Protein AF-A0A4Q1BEA3-F1 (afdb_monomer_lite)

Secondary structure (DSSP, 8-state):
--------HHHHHHHHTT--HHHHHHHHHSTTHHHHHHHHHHHHHHTTTT--HHHHHHHHHHHHHTSPTTSHHHHHHHHHHHHHHHHHHHHHHHHHHHHHHHHTT--TTT--HHHHHHH-HHHHHHHT-----

Organism: Tremella mesenterica (NCBI:txid5217)

Radius of gyration: 16.84 Å; chains: 1; bounding box: 38×40×50 Å

Foldseek 3Di:
DPDPPVPVVVVLVCLLLVVFVLLVQLLVLFPNSVVLSVVLQVVLVVPPVVPRLSVVLSVLVVQLVVDDPPDPSNVVSLQVSLVSNLVSLVSSLVSSQVVVCVVVVHDPVRDDSVVVVVVSVSNVVSSVDRDRD

Structure (mmCIF, N/CA/C/O backbone):
data_AF-A0A4Q1BEA3-F1
#
_entry.id   AF-A0A4Q1BEA3-F1
#
loop_
_atom_site.group_PDB
_atom_site.id
_atom_site.type_symbol
_atom_site.label_atom_id
_atom_site.label_alt_id
_atom_site.label_comp_id
_atom_site.label_asym_id
_atom_site.label_entity_id
_atom_site.label_seq_id
_atom_site.pdbx_PDB_ins_code
_atom_site.Cartn_x
_atom_site.Cartn_y
_atom_site.Cartn_z
_atom_site.occupancy
_atom_site.B_iso_or_equiv
_atom_site.auth_seq_id
_atom_site.auth_comp_id
_atom_site.auth_asym_id
_atom_site.auth_atom_id
_atom_site.pdbx_PDB_model_num
ATOM 1 N N . MET A 1 1 ? 8.471 -26.227 -31.928 1.00 38.06 1 MET A N 1
ATOM 2 C CA . MET A 1 1 ? 8.877 -26.237 -30.512 1.00 38.06 1 MET A CA 1
ATOM 3 C C . MET A 1 1 ? 9.434 -24.852 -30.229 1.00 38.06 1 MET A C 1
ATOM 5 O O . MET A 1 1 ? 10.598 -24.603 -30.484 1.00 38.06 1 MET A O 1
ATOM 9 N N . LEU A 1 2 ? 8.542 -23.912 -29.916 1.00 41.28 2 LEU A N 1
ATOM 10 C CA . LEU A 1 2 ? 8.912 -22.598 -29.400 1.00 41.28 2 LEU A CA 1
ATOM 11 C C . LEU A 1 2 ? 8.631 -22.699 -27.912 1.00 41.28 2 LEU A C 1
ATOM 13 O O . LEU A 1 2 ? 7.486 -22.973 -27.543 1.00 41.28 2 LEU A O 1
ATOM 17 N N . ASP A 1 3 ? 9.684 -22.587 -27.111 1.00 40.84 3 ASP A N 1
ATOM 18 C CA . ASP A 1 3 ? 9.596 -22.578 -25.662 1.00 40.84 3 ASP A CA 1
ATOM 19 C C . ASP A 1 3 ? 8.564 -21.531 -25.257 1.00 40.84 3 ASP A C 1
ATOM 21 O O . ASP A 1 3 ? 8.742 -20.324 -25.439 1.00 40.84 3 ASP A O 1
ATOM 25 N N . LYS A 1 4 ? 7.431 -22.023 -24.750 1.00 45.25 4 LYS A N 1
ATOM 26 C CA . LYS A 1 4 ? 6.579 -21.223 -23.893 1.00 45.25 4 LYS A CA 1
ATOM 27 C C . LYS A 1 4 ? 7.496 -20.805 -22.760 1.00 45.25 4 LYS A C 1
ATOM 29 O O . LYS A 1 4 ? 7.937 -21.648 -21.990 1.00 45.25 4 LYS A O 1
ATOM 34 N N . ILE A 1 5 ? 7.824 -19.521 -22.718 1.00 49.59 5 ILE A N 1
ATOM 35 C CA . ILE A 1 5 ? 8.304 -18.886 -21.505 1.00 49.59 5 ILE A CA 1
ATOM 36 C C . ILE A 1 5 ? 7.218 -19.206 -20.478 1.00 49.59 5 ILE A C 1
ATOM 38 O O . ILE A 1 5 ? 6.138 -18.611 -20.523 1.00 49.59 5 ILE A O 1
ATOM 42 N N . ASP A 1 6 ? 7.458 -20.220 -19.645 1.00 46.66 6 ASP A N 1
ATOM 43 C CA . ASP A 1 6 ? 6.735 -20.434 -18.400 1.00 46.66 6 ASP A CA 1
ATOM 44 C C . ASP A 1 6 ? 7.076 -19.206 -17.566 1.00 46.66 6 ASP A C 1
ATOM 46 O O . ASP A 1 6 ? 8.035 -19.172 -16.800 1.00 46.66 6 ASP A O 1
ATOM 50 N N . PHE A 1 7 ? 6.344 -18.121 -17.818 1.00 51.56 7 PHE A N 1
ATOM 51 C CA . PHE A 1 7 ? 6.245 -17.049 -16.857 1.00 51.56 7 PHE A CA 1
ATOM 52 C C . PHE A 1 7 ? 5.816 -17.751 -15.582 1.00 51.56 7 PHE A C 1
ATOM 54 O O . PHE A 1 7 ? 4.798 -18.440 -15.626 1.00 51.56 7 PHE A O 1
ATOM 61 N N . ASP A 1 8 ? 6.614 -17.663 -14.521 1.00 60.47 8 ASP A N 1
ATOM 62 C CA . ASP A 1 8 ? 6.383 -18.389 -13.279 1.00 60.47 8 ASP A CA 1
ATOM 63 C C . ASP A 1 8 ? 5.007 -17.947 -12.745 1.00 60.47 8 ASP A C 1
ATOM 65 O O . ASP A 1 8 ? 4.849 -16.911 -12.097 1.00 60.47 8 ASP A O 1
ATOM 69 N N . VAL A 1 9 ? 3.954 -18.665 -13.155 1.00 63.19 9 VAL A N 1
ATOM 70 C CA . VAL A 1 9 ? 2.544 -18.302 -12.957 1.00 63.19 9 VAL A CA 1
ATOM 71 C C . VAL A 1 9 ? 2.255 -18.017 -11.475 1.00 63.19 9 VAL A C 1
ATOM 73 O O . VAL A 1 9 ? 1.486 -17.086 -11.197 1.00 63.19 9 VAL A O 1
ATOM 76 N N . PRO A 1 10 ? 2.887 -18.724 -10.509 1.00 75.12 10 PRO A N 1
ATOM 77 C CA . PRO A 1 10 ? 2.784 -18.388 -9.093 1.00 75.12 10 PRO A CA 1
ATOM 78 C C . PRO A 1 10 ? 3.300 -16.983 -8.748 1.00 75.12 10 PRO A C 1
ATOM 80 O O . PRO A 1 10 ? 2.634 -16.260 -8.006 1.00 75.12 10 PRO A O 1
ATOM 83 N N . GLU A 1 11 ? 4.433 -16.563 -9.311 1.00 80.19 11 GLU A N 1
ATOM 84 C CA . GLU A 1 11 ? 5.057 -15.268 -9.024 1.00 80.19 11 GLU A CA 1
ATOM 85 C C . GLU A 1 11 ? 4.224 -14.109 -9.591 1.00 80.19 11 GLU A C 1
ATOM 87 O O . GLU A 1 11 ? 3.901 -13.154 -8.880 1.00 80.19 11 GLU A O 1
ATOM 92 N N . ALA A 1 12 ? 3.778 -14.215 -10.848 1.00 87.19 12 ALA A N 1
ATOM 93 C CA . ALA A 1 12 ? 2.867 -13.229 -11.440 1.00 87.19 12 ALA A CA 1
ATOM 94 C C . ALA A 1 12 ? 1.595 -13.058 -10.597 1.00 87.19 12 ALA A C 1
ATOM 96 O O . ALA A 1 12 ? 1.143 -11.939 -10.337 1.00 87.19 12 ALA A O 1
ATOM 97 N N . THR A 1 13 ? 1.034 -14.179 -10.137 1.00 90.88 13 THR A N 1
ATOM 98 C CA . THR A 1 13 ? -0.176 -14.200 -9.310 1.00 90.88 13 THR A CA 1
ATOM 99 C C . THR A 1 13 ? 0.051 -13.495 -7.972 1.00 90.88 13 THR A C 1
ATOM 101 O O . THR A 1 13 ? -0.785 -12.682 -7.570 1.00 90.88 13 THR A O 1
ATOM 104 N N . GLN A 1 14 ? 1.190 -13.731 -7.314 1.00 93.38 14 GLN A N 1
ATOM 105 C CA . GLN A 1 14 ? 1.574 -13.046 -6.076 1.00 93.38 14 GLN A CA 1
ATOM 106 C C . GLN A 1 14 ? 1.575 -11.516 -6.265 1.00 93.38 14 GLN A C 1
ATOM 108 O O . GLN A 1 14 ? 0.933 -10.772 -5.511 1.00 93.38 14 GLN A O 1
ATOM 113 N N . TYR A 1 15 ? 2.226 -11.018 -7.317 1.00 94.50 15 TYR A N 1
ATOM 114 C CA . TYR A 1 15 ? 2.312 -9.575 -7.561 1.00 94.50 15 TYR A CA 1
ATOM 115 C C . TYR A 1 15 ? 0.980 -8.945 -7.989 1.00 94.50 15 TYR A C 1
ATOM 117 O O . TYR A 1 15 ? 0.655 -7.838 -7.546 1.00 94.50 15 TYR A O 1
ATOM 125 N N . LEU A 1 16 ? 0.159 -9.658 -8.763 1.00 94.56 16 LEU A N 1
ATOM 126 C CA . LEU A 1 16 ? -1.210 -9.240 -9.098 1.00 94.56 16 LEU A CA 1
ATOM 127 C C . LEU A 1 16 ? -2.135 -9.210 -7.864 1.00 94.56 16 LEU A C 1
ATOM 129 O O . LEU A 1 16 ? -3.047 -8.377 -7.769 1.00 94.56 16 LEU A O 1
ATOM 133 N N . ASN A 1 17 ? -1.861 -10.045 -6.860 1.00 95.50 17 ASN A N 1
ATOM 134 C CA . ASN A 1 17 ? -2.507 -9.995 -5.544 1.00 95.50 17 ASN A CA 1
ATOM 135 C C . ASN A 1 17 ? -1.972 -8.869 -4.641 1.00 95.50 17 ASN A C 1
ATOM 137 O O . ASN A 1 17 ? -2.477 -8.659 -3.532 1.00 95.50 17 ASN A O 1
ATOM 141 N N . GLY A 1 18 ? -0.994 -8.095 -5.117 1.00 96.19 18 GLY A N 1
ATOM 142 C CA . GLY A 1 18 ? -0.393 -6.998 -4.369 1.00 96.19 18 GLY A CA 1
ATOM 143 C C . GLY A 1 18 ? 0.498 -7.469 -3.221 1.00 96.19 18 GLY A C 1
ATOM 144 O O . GLY A 1 18 ? 0.674 -6.727 -2.255 1.00 96.19 18 GLY A O 1
ATOM 145 N N . GLU A 1 19 ? 1.032 -8.688 -3.289 1.00 96.19 19 GLU A N 1
ATOM 146 C CA . GLU A 1 19 ? 1.839 -9.320 -2.236 1.00 96.19 19 GLU A CA 1
ATOM 147 C C . GLU A 1 19 ? 3.329 -8.963 -2.372 1.00 96.19 19 GLU A C 1
ATOM 149 O O . GLU A 1 19 ? 4.218 -9.813 -2.386 1.00 96.19 19 GLU A O 1
ATOM 154 N N . TYR A 1 20 ? 3.592 -7.659 -2.456 1.00 97.00 20 TYR A N 1
ATOM 155 C CA . TYR A 1 20 ? 4.933 -7.082 -2.377 1.00 97.00 20 TYR A CA 1
ATOM 156 C C . TYR A 1 20 ? 5.442 -7.157 -0.938 1.00 97.00 20 TYR A C 1
ATOM 158 O O . TYR A 1 20 ? 4.662 -6.943 -0.005 1.00 97.00 20 TYR A O 1
ATOM 166 N N . LYS A 1 21 ? 6.746 -7.363 -0.725 1.00 96.56 21 LYS A N 1
ATOM 167 C CA . LYS A 1 21 ? 7.330 -7.488 0.624 1.00 96.56 21 LYS A CA 1
ATOM 168 C C . LYS A 1 21 ? 6.964 -6.320 1.540 1.00 96.56 21 LYS A C 1
ATOM 170 O O . LYS A 1 21 ? 6.556 -6.534 2.680 1.00 96.56 21 LYS A O 1
ATOM 175 N N . THR A 1 22 ? 7.033 -5.093 1.018 1.00 97.06 22 THR A N 1
ATOM 176 C CA . THR A 1 22 ? 6.615 -3.877 1.735 1.00 97.06 22 THR A CA 1
ATOM 177 C C . THR A 1 22 ? 5.150 -3.944 2.173 1.00 97.06 22 THR A C 1
ATOM 179 O O . THR A 1 22 ? 4.842 -3.587 3.305 1.00 97.06 22 THR A O 1
ATOM 182 N N . ILE A 1 23 ? 4.246 -4.445 1.325 1.00 98.38 23 ILE A N 1
ATOM 183 C CA . ILE A 1 23 ? 2.816 -4.572 1.648 1.00 98.38 23 ILE A CA 1
ATOM 184 C C . ILE A 1 23 ? 2.574 -5.695 2.650 1.00 98.38 23 ILE A C 1
ATOM 186 O O . ILE A 1 23 ? 1.801 -5.517 3.586 1.00 98.38 23 ILE A O 1
ATOM 190 N N . LEU A 1 24 ? 3.247 -6.835 2.496 1.00 98.00 24 LEU A N 1
ATOM 191 C CA . LEU A 1 24 ? 3.154 -7.936 3.452 1.00 98.00 24 LEU A CA 1
ATOM 192 C C . LEU A 1 24 ? 3.610 -7.483 4.842 1.00 98.00 24 LEU A C 1
ATOM 194 O O . LEU A 1 24 ? 2.915 -7.718 5.824 1.00 98.00 24 LEU A O 1
ATOM 198 N N . GLN A 1 25 ? 4.722 -6.753 4.925 1.00 98.06 25 GLN A N 1
ATOM 199 C CA . GLN A 1 25 ? 5.204 -6.197 6.189 1.00 98.06 25 GLN A CA 1
ATOM 200 C C . GLN A 1 25 ? 4.274 -5.115 6.740 1.00 98.06 25 GLN A C 1
ATOM 202 O O . GLN A 1 25 ? 4.028 -5.079 7.943 1.00 98.06 25 GLN A O 1
ATOM 207 N N . LEU A 1 26 ? 3.688 -4.285 5.878 1.00 98.19 26 LEU A N 1
ATOM 208 C CA . LEU A 1 26 ? 2.678 -3.311 6.283 1.00 98.19 26 LEU A CA 1
ATOM 209 C C . LEU A 1 26 ? 1.472 -4.014 6.923 1.00 98.19 26 LEU A C 1
ATOM 211 O O . LEU A 1 26 ? 1.051 -3.658 8.014 1.00 98.19 26 LEU A O 1
ATOM 215 N N . VAL A 1 27 ? 0.978 -5.087 6.305 1.00 98.44 27 VAL A N 1
ATOM 216 C CA . VAL A 1 27 ? -0.102 -5.918 6.855 1.00 98.44 27 VAL A CA 1
ATOM 217 C C . VAL A 1 27 ? 0.264 -6.536 8.207 1.00 98.44 27 VAL A C 1
ATOM 219 O O . VAL A 1 27 ? -0.627 -6.716 9.030 1.00 98.44 27 VAL A O 1
ATOM 222 N N . THR A 1 28 ? 1.537 -6.862 8.454 1.00 98.31 28 THR A N 1
ATOM 223 C CA . THR A 1 28 ? 1.957 -7.435 9.747 1.00 98.31 28 THR A CA 1
ATOM 224 C C . THR A 1 28 ? 2.005 -6.426 10.889 1.00 98.31 28 THR A C 1
ATOM 226 O O . THR A 1 28 ? 1.799 -6.828 12.028 1.00 98.31 28 THR A O 1
ATOM 229 N N . VAL A 1 29 ? 2.277 -5.147 10.609 1.00 97.94 29 VAL A N 1
ATOM 230 C CA . VAL A 1 29 ? 2.372 -4.109 11.655 1.00 97.94 29 VAL A CA 1
ATOM 231 C C . VAL A 1 29 ? 1.027 -3.447 11.963 1.00 97.94 29 VAL A C 1
ATOM 233 O O . VAL A 1 29 ? 0.873 -2.829 13.007 1.00 97.94 29 VAL A O 1
ATOM 236 N N . LEU A 1 30 ? 0.047 -3.578 11.067 1.00 98.56 30 LEU A N 1
ATOM 237 C CA . LEU A 1 30 ? -1.296 -3.025 11.234 1.00 98.56 30 LEU A CA 1
ATOM 238 C C . LEU A 1 30 ? -2.166 -3.922 12.128 1.00 98.56 30 LEU A C 1
ATOM 240 O O . LEU A 1 30 ? -2.281 -5.122 11.868 1.00 98.56 30 LEU A O 1
ATOM 244 N N . SER A 1 31 ? -2.860 -3.326 13.102 1.00 98.00 31 SER A N 1
ATOM 245 C CA . SER A 1 31 ? -3.763 -4.030 14.034 1.00 98.00 31 SER A CA 1
ATOM 246 C C . SER A 1 31 ? -4.832 -4.868 13.312 1.00 98.00 31 SER A C 1
ATOM 248 O O . SER A 1 31 ? -5.105 -6.006 13.692 1.00 98.00 31 SER A O 1
ATOM 250 N N . HIS A 1 32 ? -5.361 -4.351 12.201 1.00 98.56 32 HIS A N 1
ATOM 251 C CA . HIS A 1 32 ? -6.361 -4.986 11.343 1.00 98.56 32 HIS A CA 1
ATOM 252 C C . HIS A 1 32 ? -5.820 -5.319 9.947 1.00 98.56 32 HIS A C 1
ATOM 254 O O . HIS A 1 32 ? -6.593 -5.450 8.992 1.00 98.56 32 HIS A O 1
ATOM 260 N N . GLY A 1 33 ? -4.503 -5.480 9.783 1.00 98.44 33 GLY A N 1
ATOM 261 C CA . GLY A 1 33 ? -3.850 -5.479 8.469 1.00 98.44 33 GLY A CA 1
ATOM 262 C C . GLY A 1 33 ? -4.455 -6.427 7.428 1.00 98.44 33 GLY A C 1
ATOM 263 O O . GLY A 1 33 ? -4.680 -6.033 6.282 1.00 98.44 33 GLY A O 1
ATOM 264 N N . LYS A 1 34 ? -4.787 -7.670 7.807 1.00 98.50 34 LYS A N 1
ATOM 265 C CA . LYS A 1 34 ? -5.397 -8.646 6.880 1.00 98.50 34 LYS A CA 1
ATOM 266 C C . LYS A 1 34 ? -6.790 -8.211 6.417 1.00 98.50 34 LYS A C 1
ATOM 268 O O . LYS A 1 34 ? -7.128 -8.377 5.245 1.00 98.50 34 LYS A O 1
ATOM 273 N N . GLN A 1 35 ? -7.606 -7.684 7.327 1.00 98.69 35 GLN A N 1
ATOM 274 C CA . GLN A 1 35 ? -8.954 -7.213 7.014 1.00 98.69 35 GLN A CA 1
ATOM 275 C C . GLN A 1 35 ? -8.900 -5.921 6.198 1.00 98.69 35 GLN A C 1
ATOM 277 O O . GLN A 1 35 ? -9.581 -5.827 5.177 1.00 98.69 35 GLN A O 1
ATOM 282 N N . ALA A 1 36 ? -8.039 -4.984 6.595 1.00 98.75 36 ALA A N 1
ATOM 283 C CA . ALA A 1 36 ? -7.787 -3.740 5.883 1.00 98.75 36 ALA A CA 1
ATOM 284 C C . ALA A 1 36 ? -7.388 -4.009 4.425 1.00 98.75 36 ALA A C 1
ATOM 286 O O . ALA A 1 36 ? -8.054 -3.522 3.515 1.00 98.75 36 ALA A O 1
ATOM 287 N N . LYS A 1 37 ? -6.402 -4.890 4.186 1.00 98.56 37 LYS A N 1
ATOM 288 C CA . LYS A 1 37 ? -5.997 -5.282 2.825 1.00 98.56 37 LYS A CA 1
ATOM 289 C C . LYS A 1 37 ? -7.164 -5.849 2.021 1.00 98.56 37 LYS A C 1
ATOM 291 O O . LYS A 1 37 ? -7.393 -5.407 0.903 1.00 98.56 37 LYS A O 1
ATOM 296 N N . ARG A 1 38 ? -7.935 -6.790 2.579 1.00 98.38 38 ARG A N 1
ATOM 297 C CA . ARG A 1 38 ? -9.085 -7.392 1.875 1.00 98.38 38 ARG A CA 1
ATOM 298 C C . ARG A 1 38 ? -10.132 -6.351 1.473 1.00 98.38 38 ARG A C 1
ATOM 300 O O . ARG A 1 38 ? -10.671 -6.429 0.369 1.00 98.38 38 ARG A O 1
ATOM 307 N N . LEU A 1 39 ? -10.428 -5.393 2.352 1.00 98.19 39 LEU A N 1
ATOM 308 C CA . LEU A 1 39 ? -11.367 -4.307 2.063 1.00 98.19 39 LEU A CA 1
ATOM 309 C C . LEU A 1 39 ? -10.830 -3.389 0.962 1.00 98.19 39 LEU A C 1
ATOM 311 O O . LEU A 1 39 ? -11.554 -3.096 0.010 1.00 98.19 39 LEU A O 1
ATOM 315 N N . THR A 1 40 ? -9.556 -3.004 1.046 1.00 98.00 40 THR A N 1
ATOM 316 C CA . THR A 1 40 ? -8.879 -2.202 0.021 1.00 98.00 40 THR A CA 1
ATOM 317 C C . THR A 1 40 ? -8.850 -2.919 -1.330 1.00 98.00 40 THR A C 1
ATOM 319 O O . THR A 1 40 ? -9.207 -2.325 -2.345 1.00 98.00 40 THR A O 1
ATOM 322 N N . ASP A 1 41 ? -8.507 -4.206 -1.358 1.00 97.06 41 ASP A N 1
ATOM 323 C CA . ASP A 1 41 ? -8.464 -5.023 -2.575 1.00 97.06 41 ASP A CA 1
ATOM 324 C C . ASP A 1 41 ? -9.831 -5.115 -3.251 1.00 97.06 41 ASP A C 1
ATOM 326 O O . ASP A 1 41 ? -9.924 -4.984 -4.476 1.00 97.06 41 ASP A O 1
ATOM 330 N N . LYS A 1 42 ? -10.892 -5.304 -2.455 1.00 95.75 42 LYS A N 1
ATOM 331 C CA . LYS A 1 42 ? -12.276 -5.319 -2.937 1.00 95.75 42 LYS A CA 1
ATOM 332 C C . LYS A 1 42 ? -12.677 -3.962 -3.515 1.00 95.75 42 LYS A C 1
ATOM 334 O O . LYS A 1 42 ? -13.278 -3.924 -4.586 1.00 95.75 42 LYS A O 1
ATOM 339 N N . ALA A 1 43 ? -12.332 -2.865 -2.839 1.00 94.38 43 ALA A N 1
ATOM 340 C CA . ALA A 1 43 ? -12.625 -1.514 -3.312 1.00 94.38 43 ALA A CA 1
ATOM 341 C C . ALA A 1 43 ? -11.905 -1.206 -4.636 1.00 94.38 43 ALA A C 1
ATOM 343 O O . ALA A 1 43 ? -12.537 -0.738 -5.581 1.00 94.38 43 ALA A O 1
ATOM 344 N N . ILE A 1 44 ? -10.617 -1.547 -4.742 1.00 93.69 44 ILE A N 1
ATOM 345 C CA . ILE A 1 44 ? -9.823 -1.374 -5.968 1.00 93.69 44 ILE A CA 1
ATOM 346 C C . ILE A 1 44 ? -10.402 -2.196 -7.126 1.00 93.69 44 ILE A C 1
ATOM 348 O O . ILE A 1 44 ? -10.501 -1.691 -8.241 1.00 93.69 44 ILE A O 1
ATOM 352 N N . ASN A 1 45 ? -10.820 -3.439 -6.872 1.00 91.31 45 ASN A N 1
ATOM 353 C CA . ASN A 1 45 ? -11.441 -4.280 -7.898 1.00 91.31 45 ASN A CA 1
ATOM 354 C C . ASN A 1 45 ? -12.804 -3.744 -8.353 1.00 91.31 45 ASN A C 1
ATOM 356 O O . ASN A 1 45 ? -13.151 -3.864 -9.521 1.00 91.31 45 ASN A O 1
ATOM 360 N N . HIS A 1 46 ? -13.579 -3.133 -7.456 1.00 88.50 46 HIS A N 1
ATOM 361 C CA . HIS A 1 46 ? -14.866 -2.545 -7.825 1.00 88.50 46 HIS A CA 1
ATOM 362 C C . HIS A 1 46 ? -14.715 -1.285 -8.695 1.00 88.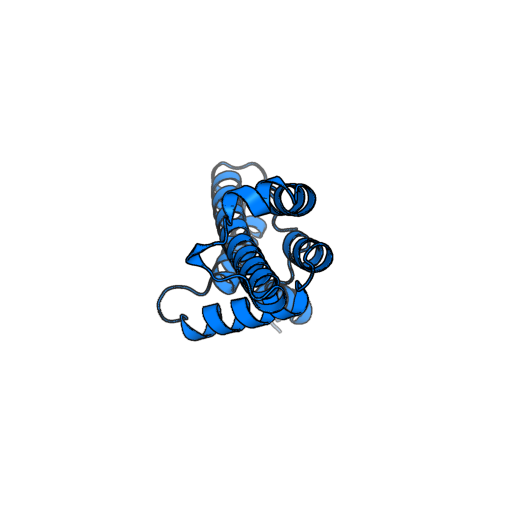50 46 HIS A C 1
ATOM 364 O O . HIS A 1 46 ? -15.612 -0.965 -9.467 1.00 88.50 46 HIS A O 1
ATOM 370 N N . GLN A 1 47 ? -13.591 -0.573 -8.580 1.00 80.38 47 GLN A N 1
ATOM 371 C CA . GLN A 1 47 ? -13.290 0.659 -9.324 1.00 80.38 47 GLN A CA 1
ATOM 372 C C . GLN A 1 47 ? -12.341 0.417 -10.513 1.00 80.38 47 GLN A C 1
ATOM 374 O O . GLN A 1 47 ? -11.599 1.307 -10.933 1.00 80.38 47 GLN A O 1
ATOM 379 N N . GLU A 1 48 ? -12.349 -0.798 -11.068 1.00 72.44 48 GLU A N 1
ATOM 380 C CA . GLU A 1 48 ? -11.416 -1.218 -12.119 1.00 72.44 48 GLU A CA 1
ATOM 381 C C . GLU A 1 48 ? -11.551 -0.423 -13.432 1.00 72.44 48 GLU A C 1
ATOM 383 O O . GLU A 1 48 ? -10.603 -0.370 -14.211 1.00 72.44 48 GLU A O 1
ATOM 388 N N . CYS A 1 49 ? -12.676 0.265 -13.650 1.00 64.50 49 CYS A N 1
ATOM 389 C CA . CYS A 1 49 ? -12.907 1.107 -14.826 1.00 64.50 49 CYS A CA 1
ATOM 390 C C . CYS A 1 49 ? -11.990 2.341 -14.927 1.00 64.50 49 CYS A C 1
ATOM 392 O O . CYS A 1 49 ? -11.901 2.923 -16.005 1.00 64.50 49 CYS A O 1
ATOM 394 N N . VAL A 1 50 ? -11.320 2.746 -13.839 1.00 72.75 50 VAL A N 1
ATOM 395 C CA . VAL A 1 50 ? -10.369 3.872 -13.847 1.00 72.75 50 VAL A CA 1
ATOM 396 C C . VAL A 1 50 ? -8.940 3.350 -14.000 1.00 72.75 50 VAL A C 1
ATOM 398 O O . VAL A 1 50 ? -8.323 3.536 -15.044 1.00 72.75 50 VAL A O 1
ATOM 401 N N . GLN A 1 51 ? -8.411 2.686 -12.966 1.00 80.81 51 GLN A N 1
ATOM 402 C CA . GLN A 1 51 ? -7.123 1.990 -12.998 1.00 80.81 51 GLN A CA 1
ATOM 403 C C . GLN A 1 51 ? -6.959 1.133 -11.737 1.00 80.81 51 GLN A C 1
ATOM 405 O O . GLN A 1 51 ? -6.937 1.645 -10.617 1.00 80.81 51 GLN A O 1
ATOM 410 N N . ASN A 1 52 ? -6.780 -0.176 -11.899 1.00 92.06 52 ASN A N 1
ATOM 411 C CA . ASN A 1 52 ? -6.477 -1.051 -10.771 1.00 92.06 52 ASN A CA 1
ATOM 412 C C . ASN A 1 52 ? -5.018 -0.847 -10.323 1.00 92.06 52 ASN A C 1
ATOM 414 O O . ASN A 1 52 ? -4.087 -1.204 -11.048 1.00 92.06 52 ASN A O 1
ATOM 418 N N . LEU A 1 53 ? -4.810 -0.295 -9.122 1.00 92.19 53 LEU A N 1
ATOM 419 C CA . LEU A 1 53 ? -3.469 0.022 -8.616 1.00 92.19 53 LEU A CA 1
ATOM 420 C C . LEU A 1 53 ? -2.552 -1.205 -8.540 1.00 92.19 53 LEU A C 1
ATOM 422 O O . LEU A 1 53 ? -1.370 -1.077 -8.836 1.00 92.19 53 LEU A O 1
ATOM 426 N N . ARG A 1 54 ? -3.069 -2.394 -8.195 1.00 95.62 54 ARG A N 1
ATOM 427 C CA . ARG A 1 54 ? -2.241 -3.610 -8.097 1.00 95.62 54 ARG A CA 1
ATOM 428 C C . ARG A 1 54 ? -1.697 -4.024 -9.460 1.00 95.62 54 ARG A C 1
ATOM 430 O O . ARG A 1 54 ? -0.507 -4.309 -9.579 1.00 95.62 54 ARG A O 1
ATOM 437 N N . LYS A 1 55 ? -2.545 -3.961 -10.491 1.00 94.69 55 LYS A N 1
ATOM 438 C CA . LYS A 1 55 ? -2.139 -4.194 -11.885 1.00 94.69 55 LYS A CA 1
ATOM 439 C C . LYS A 1 55 ? -1.134 -3.141 -12.349 1.00 94.69 55 LYS A C 1
ATOM 441 O O . LYS A 1 55 ? -0.096 -3.496 -12.885 1.00 94.69 55 LYS A O 1
ATOM 446 N N . ALA A 1 56 ? -1.376 -1.865 -12.041 1.00 95.44 56 ALA A N 1
ATOM 447 C CA . ALA A 1 56 ? -0.462 -0.785 -12.407 1.00 95.44 56 ALA A CA 1
ATOM 448 C C . ALA A 1 56 ? 0.934 -0.937 -11.771 1.00 95.44 56 ALA A C 1
ATOM 450 O O . ALA A 1 56 ? 1.937 -0.731 -12.452 1.00 95.44 56 ALA A O 1
ATOM 451 N N . VAL A 1 57 ? 1.027 -1.316 -10.487 1.00 96.94 57 VAL A N 1
ATOM 452 C CA . VAL A 1 57 ? 2.329 -1.588 -9.846 1.00 96.94 57 VAL A CA 1
ATOM 453 C C . VAL A 1 57 ? 3.033 -2.758 -10.535 1.00 96.94 57 VAL A C 1
ATOM 455 O O . VAL A 1 57 ? 4.229 -2.662 -10.812 1.00 96.94 57 VAL A O 1
ATOM 458 N N . TYR A 1 58 ? 2.300 -3.827 -10.858 1.00 96.62 58 TYR A N 1
ATOM 459 C CA . TYR A 1 58 ? 2.868 -4.983 -11.548 1.00 96.62 58 TYR A CA 1
ATOM 460 C C . TYR A 1 58 ? 3.379 -4.619 -12.950 1.00 96.62 58 TYR A C 1
ATOM 462 O O . TYR A 1 58 ? 4.512 -4.951 -13.293 1.00 96.62 58 TYR 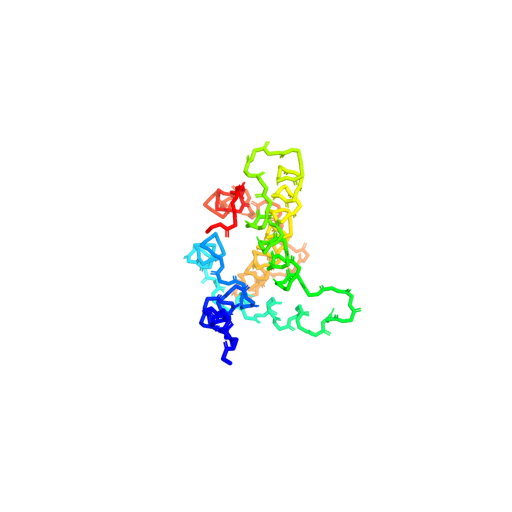A O 1
ATOM 470 N N . ASP A 1 59 ? 2.628 -3.821 -13.713 1.00 96.00 59 ASP A N 1
ATOM 471 C CA . ASP A 1 59 ? 3.070 -3.311 -15.016 1.00 96.00 59 ASP A CA 1
ATOM 472 C C . ASP A 1 59 ? 4.374 -2.507 -14.910 1.00 96.00 59 ASP A C 1
ATOM 474 O O . ASP A 1 59 ? 5.241 -2.597 -15.784 1.00 96.00 59 ASP A O 1
ATOM 478 N N . PHE A 1 60 ? 4.536 -1.705 -13.849 1.00 97.44 60 PHE A N 1
ATOM 479 C CA . PHE A 1 60 ? 5.798 -1.013 -13.588 1.00 97.44 60 PHE A CA 1
ATOM 480 C C . PHE A 1 60 ? 6.922 -1.990 -13.268 1.00 97.44 60 PHE A C 1
ATOM 482 O O . PHE A 1 60 ? 8.005 -1.826 -13.825 1.00 97.44 60 PHE A O 1
ATOM 489 N N . LYS A 1 61 ? 6.681 -3.002 -12.428 1.00 95.88 61 LYS A N 1
ATOM 490 C CA . LYS A 1 61 ? 7.685 -4.020 -12.090 1.00 95.88 61 LYS A CA 1
ATOM 491 C C . LYS A 1 61 ? 8.236 -4.705 -13.345 1.00 95.88 61 LYS A C 1
ATOM 493 O O . LYS A 1 61 ? 9.446 -4.672 -13.551 1.00 95.88 61 LYS A O 1
ATOM 498 N N . ILE A 1 62 ? 7.366 -5.173 -14.243 1.00 96.31 62 ILE A N 1
ATOM 499 C CA . ILE A 1 62 ? 7.781 -5.792 -15.515 1.00 96.31 62 ILE A CA 1
ATOM 500 C C . ILE A 1 62 ? 8.604 -4.822 -16.374 1.00 96.31 62 ILE A C 1
ATOM 502 O O . ILE A 1 62 ? 9.647 -5.178 -16.922 1.00 96.31 62 ILE A O 1
ATOM 506 N N . LYS A 1 63 ? 8.176 -3.556 -16.476 1.00 96.88 63 LYS A N 1
ATOM 507 C CA . LYS A 1 63 ? 8.912 -2.532 -17.241 1.00 96.88 63 LYS A CA 1
ATOM 508 C C . LYS A 1 63 ? 10.277 -2.200 -16.631 1.00 96.88 63 LYS A C 1
ATOM 510 O O . LYS A 1 63 ? 11.192 -1.859 -17.379 1.00 96.88 63 LYS A O 1
ATOM 515 N N . ILE A 1 64 ? 10.403 -2.249 -15.304 1.00 96.50 64 ILE A N 1
ATOM 516 C CA . ILE A 1 64 ? 11.659 -2.026 -14.576 1.00 96.50 64 ILE A CA 1
ATOM 517 C C . ILE A 1 64 ? 12.615 -3.190 -14.829 1.00 96.50 64 ILE A C 1
ATOM 519 O O . ILE A 1 64 ? 13.767 -2.943 -15.182 1.00 96.50 64 ILE A O 1
ATOM 523 N N . GLU A 1 65 ? 12.136 -4.429 -14.716 1.00 94.69 65 GLU A N 1
ATOM 524 C CA . GLU A 1 65 ? 12.919 -5.650 -14.959 1.00 94.69 65 GLU A CA 1
ATOM 525 C C . GLU A 1 65 ? 13.425 -5.742 -16.400 1.00 94.69 65 GLU A C 1
ATOM 527 O O . GLU A 1 65 ? 14.562 -6.141 -16.633 1.00 94.69 65 GLU A O 1
ATOM 532 N N . ALA A 1 66 ? 12.621 -5.282 -17.360 1.00 96.06 66 ALA A N 1
ATOM 533 C CA . ALA A 1 66 ? 13.006 -5.194 -18.766 1.00 96.06 66 ALA A CA 1
ATOM 534 C C . ALA A 1 66 ? 13.909 -3.985 -19.102 1.00 96.06 66 ALA A C 1
ATOM 536 O O . ALA A 1 66 ? 14.287 -3.806 -20.261 1.00 96.06 66 ALA A O 1
ATOM 537 N N . SER A 1 67 ? 14.215 -3.107 -18.139 1.00 95.88 67 SER A N 1
ATOM 538 C CA . SER A 1 67 ? 15.021 -1.901 -18.369 1.00 95.88 67 SER A CA 1
ATOM 539 C C . SER A 1 67 ? 16.458 -2.047 -17.870 1.00 95.88 67 SER A C 1
ATOM 541 O O . SER A 1 67 ? 16.728 -2.700 -16.866 1.00 95.88 67 SER A O 1
ATOM 543 N N . GLU A 1 68 ? 17.395 -1.386 -18.552 1.00 96.56 68 GLU A N 1
ATOM 544 C CA . GLU A 1 68 ? 18.798 -1.357 -18.140 1.00 96.56 68 GLU A CA 1
ATOM 545 C C . GLU A 1 68 ? 18.945 -0.691 -16.764 1.00 96.56 68 GLU A C 1
ATOM 547 O O . GLU A 1 68 ? 18.594 0.485 -16.581 1.00 96.56 68 GLU A O 1
ATOM 552 N N . ARG A 1 69 ? 19.478 -1.442 -15.792 1.00 94.50 69 ARG A N 1
ATOM 553 C CA . ARG A 1 69 ? 19.672 -0.973 -14.416 1.00 94.50 69 ARG A CA 1
ATOM 554 C C . ARG A 1 69 ? 20.511 0.304 -14.386 1.00 94.50 69 ARG A C 1
ATOM 556 O O . ARG A 1 69 ? 21.574 0.387 -14.985 1.00 94.50 69 ARG A O 1
ATOM 563 N N . GLY A 1 70 ? 20.033 1.304 -13.649 1.00 94.38 70 GLY A N 1
ATOM 564 C CA . GLY A 1 70 ? 20.728 2.586 -13.482 1.00 94.38 70 GLY A CA 1
ATOM 565 C C . GLY A 1 70 ? 20.484 3.613 -14.594 1.00 94.38 70 GLY A C 1
ATOM 566 O O . GLY A 1 70 ? 20.762 4.797 -14.371 1.00 94.38 70 GLY A O 1
ATOM 567 N N . SER A 1 71 ? 19.893 3.214 -15.727 1.00 97.62 71 SER A N 1
ATOM 568 C CA . SER A 1 71 ? 19.491 4.138 -16.795 1.00 97.62 71 SER A CA 1
ATOM 569 C C . SER A 1 71 ? 18.474 5.183 -16.306 1.00 97.62 71 SER A C 1
ATOM 571 O O . SER A 1 71 ? 17.763 4.993 -15.312 1.00 97.62 71 SER A O 1
ATOM 573 N N . ALA A 1 72 ? 18.359 6.306 -17.024 1.00 97.69 72 ALA A N 1
ATOM 574 C CA . ALA A 1 72 ? 17.358 7.332 -16.717 1.00 97.69 72 ALA A CA 1
ATOM 575 C C . ALA A 1 72 ? 15.925 6.767 -16.763 1.00 97.69 72 ALA A C 1
ATOM 577 O O . ALA A 1 72 ? 15.112 7.051 -15.881 1.00 97.69 72 ALA A O 1
ATOM 578 N N . LYS A 1 73 ? 15.644 5.895 -17.743 1.00 97.00 73 LYS A N 1
ATOM 579 C CA . LYS A 1 73 ? 14.365 5.185 -17.874 1.00 97.00 73 LYS A CA 1
ATOM 580 C C . LYS A 1 73 ? 14.095 4.287 -16.664 1.00 97.00 73 LYS A C 1
ATOM 582 O O . LYS A 1 73 ? 13.001 4.365 -16.111 1.00 97.00 73 LYS A O 1
ATOM 587 N N . TYR A 1 74 ? 15.079 3.500 -16.222 1.00 97.62 74 TYR A N 1
ATOM 588 C CA . TYR A 1 74 ? 14.965 2.652 -15.028 1.00 97.62 74 TYR A CA 1
ATOM 589 C C . TYR A 1 74 ? 14.604 3.475 -13.787 1.00 97.62 74 TYR A C 1
ATOM 591 O O . TYR A 1 74 ? 13.627 3.175 -13.105 1.00 97.62 74 TYR A O 1
ATOM 599 N N . LYS A 1 75 ? 15.343 4.561 -13.520 1.00 97.38 75 LYS A N 1
ATOM 600 C CA . LYS A 1 75 ? 15.105 5.426 -12.350 1.00 97.38 75 LYS A CA 1
ATOM 601 C C . LYS A 1 75 ? 13.709 6.052 -12.381 1.00 97.38 75 LYS A C 1
ATOM 603 O O . LYS A 1 75 ? 13.027 6.085 -11.359 1.00 97.38 75 LYS A O 1
ATOM 608 N N . MET A 1 76 ? 13.274 6.512 -13.555 1.00 97.69 76 MET A N 1
ATOM 609 C CA . MET A 1 76 ? 11.940 7.076 -13.755 1.00 97.69 76 MET A CA 1
ATOM 610 C C . MET A 1 76 ? 10.837 6.037 -13.507 1.00 97.69 76 MET A C 1
ATOM 612 O O . MET A 1 76 ? 9.890 6.322 -12.774 1.00 97.69 76 MET A O 1
ATOM 616 N N . LEU A 1 77 ? 10.958 4.843 -14.094 1.00 98.00 77 LEU A N 1
ATOM 617 C CA . LEU A 1 77 ? 9.990 3.758 -13.921 1.00 98.00 77 LEU A CA 1
ATOM 618 C C . LEU A 1 77 ? 9.927 3.288 -12.466 1.00 98.00 77 LEU A C 1
ATOM 620 O O . LEU A 1 77 ? 8.831 3.141 -11.933 1.00 98.00 77 LEU A O 1
ATOM 624 N N . LEU A 1 78 ? 11.079 3.126 -11.807 1.00 97.69 78 LEU A N 1
ATOM 625 C CA . LEU A 1 78 ? 11.156 2.754 -10.395 1.00 97.69 78 LEU A CA 1
ATOM 626 C C . LEU A 1 78 ? 10.466 3.790 -9.508 1.00 97.69 78 LEU A C 1
ATOM 628 O O . LEU A 1 78 ? 9.643 3.428 -8.671 1.00 97.69 78 LEU A O 1
ATOM 632 N N . HIS A 1 79 ? 10.743 5.078 -9.720 1.00 97.31 79 HIS A N 1
ATOM 633 C CA . HIS A 1 79 ? 10.082 6.153 -8.983 1.00 97.31 79 HIS A CA 1
ATOM 634 C C . HIS A 1 79 ? 8.556 6.112 -9.156 1.00 97.31 79 HIS A C 1
ATOM 636 O O . HIS A 1 79 ? 7.817 6.215 -8.176 1.00 97.31 79 HIS A O 1
ATOM 642 N N . GLN A 1 80 ? 8.070 5.925 -10.387 1.00 97.44 80 GLN A N 1
ATOM 643 C CA . GLN A 1 80 ? 6.635 5.819 -10.651 1.00 97.44 80 GLN A CA 1
ATOM 644 C C . GLN A 1 80 ? 6.028 4.572 -9.996 1.00 97.44 80 GLN A C 1
ATOM 646 O O . GLN A 1 80 ? 5.063 4.702 -9.246 1.00 97.44 80 GLN A O 1
ATOM 651 N N . GLY A 1 81 ? 6.617 3.392 -10.197 1.00 97.56 81 GLY A N 1
ATOM 652 C CA . GLY A 1 81 ? 6.130 2.138 -9.621 1.00 97.56 81 GLY A CA 1
ATOM 653 C C . GLY A 1 81 ? 6.067 2.176 -8.094 1.00 97.56 81 GLY A C 1
ATOM 654 O O . GLY A 1 81 ? 5.037 1.846 -7.509 1.00 97.56 81 GLY A O 1
ATOM 655 N N . VAL A 1 82 ? 7.117 2.684 -7.443 1.00 97.75 82 VAL A N 1
ATOM 656 C CA . VAL A 1 82 ? 7.151 2.883 -5.986 1.00 97.75 82 VAL A CA 1
ATOM 657 C C . VAL A 1 82 ? 6.060 3.849 -5.521 1.00 97.75 82 VAL A C 1
ATOM 659 O O . VAL A 1 82 ? 5.425 3.603 -4.498 1.00 97.75 82 VAL A O 1
ATOM 662 N N . ASN A 1 83 ? 5.790 4.928 -6.259 1.00 97.06 83 ASN A N 1
ATOM 663 C CA . ASN A 1 83 ? 4.713 5.855 -5.902 1.00 97.06 83 ASN A CA 1
ATOM 664 C C . ASN A 1 83 ? 3.322 5.213 -6.023 1.00 97.06 83 ASN A C 1
ATOM 666 O O . ASN A 1 83 ? 2.441 5.515 -5.217 1.00 97.06 83 ASN A O 1
ATOM 670 N N . TYR A 1 84 ? 3.109 4.313 -6.985 1.00 96.94 84 TYR A N 1
ATOM 671 C CA . TYR A 1 84 ? 1.870 3.534 -7.060 1.00 96.94 84 TYR A CA 1
ATOM 672 C C . TYR A 1 84 ? 1.758 2.533 -5.903 1.00 96.94 84 TYR A C 1
ATOM 674 O O . TYR A 1 84 ? 0.687 2.424 -5.302 1.00 96.94 84 TYR A O 1
ATOM 682 N N . LEU A 1 85 ? 2.860 1.871 -5.527 1.00 97.88 85 LEU A N 1
ATOM 683 C CA . LEU A 1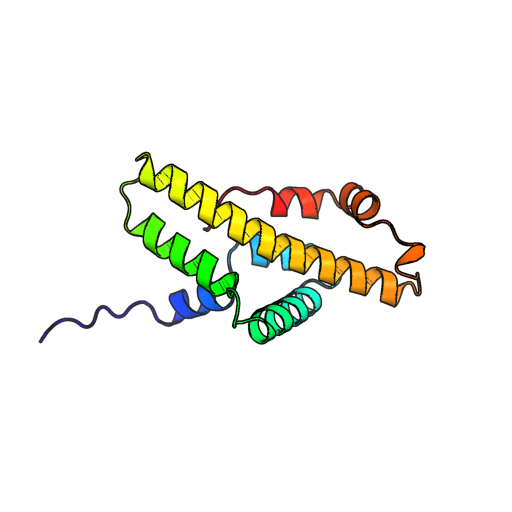 85 ? 2.887 0.970 -4.373 1.00 97.88 85 LEU A CA 1
ATOM 684 C C . LEU A 1 85 ? 2.602 1.722 -3.067 1.00 97.88 85 LEU A C 1
ATOM 686 O O . LEU A 1 85 ? 1.819 1.247 -2.247 1.00 97.88 85 LEU A O 1
ATOM 690 N N . TYR A 1 86 ? 3.165 2.923 -2.908 1.00 97.62 86 TYR A N 1
ATOM 691 C CA . TYR A 1 86 ? 2.876 3.818 -1.787 1.00 97.62 86 TYR A CA 1
ATOM 692 C C . TYR A 1 86 ? 1.383 4.148 -1.700 1.00 97.62 86 TYR A C 1
ATOM 694 O O . TYR A 1 86 ? 0.801 4.034 -0.627 1.00 97.62 86 TYR A O 1
ATOM 702 N N . ARG A 1 87 ? 0.735 4.508 -2.818 1.00 96.62 87 ARG A N 1
ATOM 703 C CA . ARG A 1 87 ? -0.710 4.808 -2.843 1.00 96.62 87 ARG A CA 1
ATOM 704 C C . ARG A 1 87 ? -1.545 3.597 -2.438 1.00 96.62 87 ARG A C 1
ATOM 706 O O . ARG A 1 87 ? -2.460 3.736 -1.632 1.00 96.62 87 ARG A O 1
ATOM 713 N N . TYR A 1 88 ? -1.208 2.415 -2.955 1.00 97.69 88 TYR A N 1
ATOM 714 C CA . TYR A 1 88 ? -1.872 1.172 -2.565 1.00 97.69 88 TYR A CA 1
ATOM 715 C C . TYR A 1 88 ? -1.695 0.885 -1.065 1.00 97.69 88 TYR A C 1
ATOM 717 O O . TYR A 1 88 ? -2.683 0.668 -0.367 1.00 97.69 88 TYR A O 1
ATOM 725 N N . GLY A 1 89 ? -0.469 0.982 -0.542 1.00 98.19 89 GLY A N 1
ATOM 726 C CA . GLY A 1 89 ? -0.194 0.842 0.889 1.00 98.19 89 GLY A CA 1
ATOM 727 C C . GLY A 1 89 ? -0.942 1.870 1.745 1.00 98.19 89 GLY A C 1
ATOM 728 O O . GLY A 1 89 ? -1.551 1.502 2.744 1.00 98.19 89 GLY A O 1
ATOM 729 N N . ALA A 1 90 ? -0.986 3.137 1.329 1.00 98.06 90 ALA A N 1
ATOM 730 C CA . ALA A 1 90 ? -1.691 4.202 2.039 1.00 98.06 90 ALA A CA 1
ATOM 731 C C . ALA A 1 90 ? -3.203 3.938 2.130 1.00 98.06 90 ALA A C 1
ATOM 733 O O . ALA A 1 90 ? -3.807 4.196 3.169 1.00 98.06 90 ALA A O 1
ATOM 734 N N . MET A 1 91 ? -3.814 3.358 1.090 1.00 97.94 91 MET A N 1
ATOM 735 C CA . MET A 1 91 ? -5.218 2.933 1.146 1.00 97.94 91 MET A CA 1
ATOM 736 C C . MET A 1 91 ? -5.449 1.793 2.146 1.00 97.94 91 MET A C 1
ATOM 738 O O . MET A 1 91 ? -6.496 1.763 2.789 1.00 97.94 91 MET A O 1
ATOM 742 N N . ILE A 1 92 ? -4.497 0.863 2.293 1.00 98.69 92 ILE A N 1
ATOM 743 C CA . ILE A 1 92 ? -4.563 -0.194 3.319 1.00 98.69 92 ILE A CA 1
ATOM 744 C C . ILE A 1 92 ? -4.447 0.422 4.718 1.00 98.69 92 ILE A C 1
ATOM 746 O O . ILE A 1 92 ? -5.228 0.083 5.603 1.00 98.69 92 ILE A O 1
ATOM 750 N N . VAL A 1 93 ? -3.511 1.353 4.917 1.00 98.69 93 VAL A N 1
ATOM 751 C CA . VAL A 1 93 ? -3.328 2.064 6.195 1.00 98.69 93 VAL A CA 1
ATOM 752 C C . VAL A 1 93 ? -4.584 2.847 6.574 1.00 98.69 93 VAL A C 1
ATOM 754 O O . VAL A 1 93 ? -5.037 2.759 7.713 1.00 98.69 93 VAL A O 1
ATOM 757 N N . LEU A 1 94 ? -5.193 3.554 5.619 1.00 98.50 94 LEU A N 1
ATOM 758 C CA . LEU A 1 94 ? -6.448 4.265 5.849 1.00 98.50 94 LEU A CA 1
ATOM 759 C C . LEU A 1 94 ? -7.585 3.300 6.213 1.00 98.50 94 LEU A C 1
ATOM 761 O O . LEU A 1 94 ? -8.335 3.565 7.147 1.00 98.50 94 LEU A O 1
ATOM 765 N N . ALA A 1 95 ? -7.704 2.164 5.519 1.00 98.62 95 ALA A N 1
ATOM 766 C CA . ALA A 1 95 ? -8.703 1.151 5.855 1.00 98.62 95 ALA A CA 1
ATOM 767 C C . ALA A 1 95 ? -8.494 0.577 7.267 1.00 98.62 95 ALA A C 1
ATOM 769 O O . ALA A 1 95 ? -9.470 0.363 7.980 1.00 98.62 95 ALA A O 1
ATOM 770 N N . ASN A 1 96 ? -7.244 0.367 7.691 1.00 98.75 96 ASN A N 1
ATOM 771 C CA . ASN A 1 96 ? -6.922 -0.043 9.059 1.00 98.75 96 ASN A CA 1
ATOM 772 C C . ASN A 1 96 ? -7.355 1.008 10.086 1.00 98.75 96 ASN A C 1
ATOM 774 O O . ASN A 1 96 ? -8.037 0.667 11.045 1.00 98.75 96 ASN A O 1
ATOM 778 N N . PHE A 1 97 ? -7.007 2.277 9.866 1.00 98.62 97 PHE A N 1
ATOM 779 C CA . PHE A 1 97 ? -7.429 3.37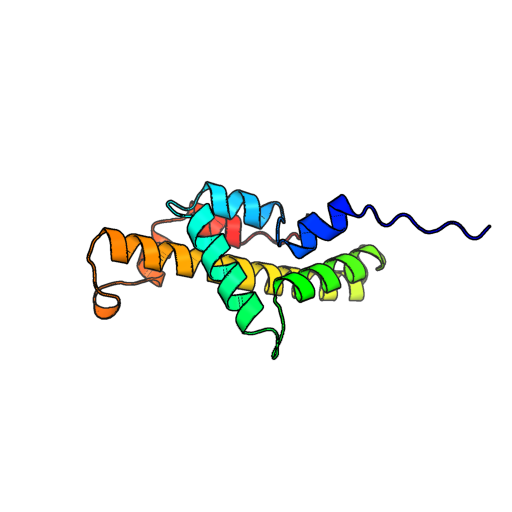3 10.737 1.00 98.62 97 PHE A CA 1
ATOM 780 C C . PHE A 1 97 ? -8.956 3.421 10.900 1.00 98.62 97 PHE A C 1
ATOM 782 O O . PHE A 1 97 ? -9.460 3.510 12.015 1.00 98.62 97 PHE A O 1
ATOM 789 N N . LEU A 1 98 ? -9.702 3.292 9.796 1.00 98.44 98 LEU A N 1
ATOM 790 C CA . LEU A 1 98 ? -11.168 3.274 9.827 1.00 98.44 98 LEU A CA 1
ATOM 791 C C . LEU A 1 98 ? -11.738 2.083 10.619 1.00 98.44 98 LEU A C 1
ATOM 793 O O . LEU A 1 98 ? -12.810 2.207 11.210 1.00 98.44 98 LEU A O 1
ATOM 797 N N . LEU A 1 99 ? -11.047 0.939 10.627 1.00 98.50 99 LEU A N 1
ATOM 798 C CA . LEU A 1 99 ? -11.420 -0.215 11.450 1.00 98.50 99 LEU A CA 1
ATOM 799 C C . LEU A 1 99 ? -11.146 0.050 12.935 1.00 98.50 99 LEU A C 1
ATOM 801 O O . LEU A 1 99 ? -12.026 -0.191 13.753 1.00 98.50 99 LEU A O 1
ATOM 805 N N . GLU A 1 100 ? -9.991 0.621 13.279 1.00 98.19 100 GLU A N 1
ATOM 806 C CA . GLU A 1 100 ? -9.653 0.941 14.672 1.00 98.19 100 GLU A CA 1
ATOM 807 C C . GLU A 1 100 ? -10.633 1.929 15.306 1.00 98.19 100 GLU A C 1
ATOM 809 O O . GLU A 1 100 ? -11.121 1.686 16.409 1.00 98.19 100 GLU A O 1
ATOM 814 N N . ILE A 1 101 ? -10.972 3.022 14.612 1.00 97.88 101 ILE A N 1
ATOM 815 C CA . ILE A 1 101 ? -11.917 4.005 15.164 1.00 97.88 101 ILE A CA 1
ATOM 816 C C . ILE A 1 101 ? -13.325 3.416 15.293 1.00 97.88 101 ILE A C 1
ATOM 818 O O . ILE A 1 101 ? -14.046 3.747 16.232 1.00 97.88 101 ILE A O 1
ATOM 822 N N . LYS A 1 102 ? -13.705 2.496 14.393 1.00 97.19 102 LYS A N 1
ATOM 823 C CA . LYS A 1 102 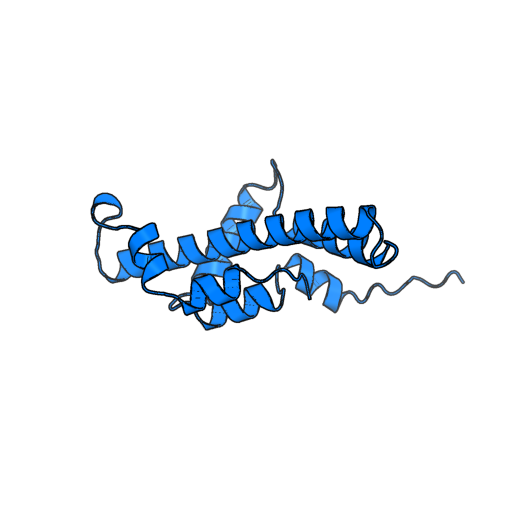? -14.977 1.777 14.480 1.00 97.19 102 LYS A CA 1
ATOM 824 C C . LYS A 1 102 ? -15.018 0.890 15.723 1.00 97.19 102 LYS A C 1
ATOM 826 O O . LYS A 1 102 ? -16.013 0.926 16.440 1.00 97.19 102 LYS A O 1
ATOM 831 N N . ASP A 1 103 ? -13.954 0.140 15.994 1.00 97.44 103 ASP A N 1
ATOM 832 C CA . ASP A 1 103 ? -13.858 -0.731 17.172 1.00 97.44 103 ASP A CA 1
ATOM 833 C C . ASP A 1 103 ? -13.851 0.067 18.483 1.00 97.44 103 ASP A C 1
ATOM 835 O O . ASP A 1 103 ? -14.423 -0.360 19.487 1.00 97.44 103 ASP A O 1
ATOM 839 N N . GLN A 1 104 ? -13.268 1.267 18.461 1.00 96.38 104 GLN A N 1
ATOM 840 C CA . GLN A 1 104 ? -13.267 2.204 19.587 1.00 96.38 104 GLN A CA 1
ATOM 841 C C . GLN A 1 104 ? -14.584 2.987 19.733 1.00 96.38 104 GLN A C 1
ATOM 843 O O . GLN A 1 104 ? -14.729 3.753 20.684 1.00 96.38 104 GLN A O 1
ATOM 848 N N . ASN A 1 105 ? -15.548 2.806 18.821 1.00 96.31 105 ASN A N 1
ATOM 849 C CA . ASN A 1 105 ? -16.782 3.596 18.726 1.00 96.31 105 ASN A CA 1
ATOM 850 C C . ASN A 1 105 ? -16.538 5.117 18.630 1.00 96.31 105 ASN A C 1
ATOM 852 O O . ASN A 1 105 ? -17.361 5.915 19.078 1.00 96.31 105 ASN A O 1
ATOM 856 N N . VAL A 1 106 ? -15.418 5.519 18.026 1.00 96.00 106 VAL A N 1
ATOM 857 C CA . VAL A 1 106 ? -15.083 6.918 17.742 1.00 96.00 106 VAL A CA 1
ATOM 858 C C . VAL A 1 106 ? -15.632 7.284 16.368 1.00 96.00 106 VAL A C 1
ATOM 860 O O . VAL A 1 106 ? -15.429 6.565 15.385 1.00 96.00 106 VAL A O 1
ATOM 863 N N . SER A 1 107 ? -16.338 8.411 16.266 1.00 95.38 107 SER A N 1
ATOM 864 C CA . SER A 1 107 ? -16.845 8.857 14.968 1.00 95.38 107 SER A CA 1
ATOM 865 C C . SER A 1 107 ? -15.712 9.382 14.080 1.00 95.38 107 SER A C 1
ATOM 867 O O . SER A 1 107 ? -14.730 9.948 14.557 1.00 95.38 107 SER A O 1
ATOM 869 N N . LEU A 1 108 ? -15.875 9.289 12.755 1.00 93.56 108 LEU A N 1
ATOM 870 C CA . LEU A 1 108 ? -14.893 9.833 11.806 1.00 93.56 108 LEU A CA 1
ATOM 871 C C . LEU A 1 108 ? -14.620 11.334 12.034 1.00 93.56 108 LEU A C 1
ATOM 873 O O . LEU A 1 108 ? -13.509 11.794 11.794 1.00 93.56 108 LEU A O 1
ATOM 877 N N . ARG A 1 109 ? -15.619 12.090 12.518 1.00 94.81 109 ARG A N 1
ATOM 878 C CA . ARG A 1 109 ? -15.512 13.535 12.795 1.00 94.81 109 ARG A CA 1
ATOM 879 C C . ARG A 1 109 ? -14.653 13.857 14.017 1.00 94.81 109 ARG A C 1
ATOM 881 O O . ARG A 1 109 ? -14.116 14.953 14.093 1.00 94.81 109 ARG A O 1
ATOM 888 N N . GLU A 1 110 ? -14.565 12.928 14.962 1.00 94.75 110 GLU A N 1
ATOM 889 C CA . GLU A 1 110 ? -13.787 13.063 16.201 1.00 94.75 110 GLU A CA 1
ATOM 890 C C . GLU A 1 110 ? -12.401 12.415 16.080 1.00 94.75 110 GLU A C 1
ATOM 892 O O . GLU A 1 110 ? -11.567 12.539 16.974 1.00 94.75 110 GLU A O 1
ATOM 897 N N . SER A 1 111 ? -12.152 11.722 14.969 1.00 96.19 111 SER A N 1
ATOM 898 C CA . SER A 1 111 ? -10.889 11.061 14.669 1.00 96.19 111 SER A CA 1
ATOM 899 C C . SER A 1 111 ? -9.947 11.956 13.857 1.00 96.19 111 SER A C 1
ATOM 901 O O . SER A 1 111 ? -10.390 12.790 13.069 1.00 96.19 111 SER A O 1
ATOM 903 N N . ASP A 1 112 ? -8.638 11.745 14.006 1.00 97.25 112 ASP A N 1
ATOM 904 C CA . ASP A 1 1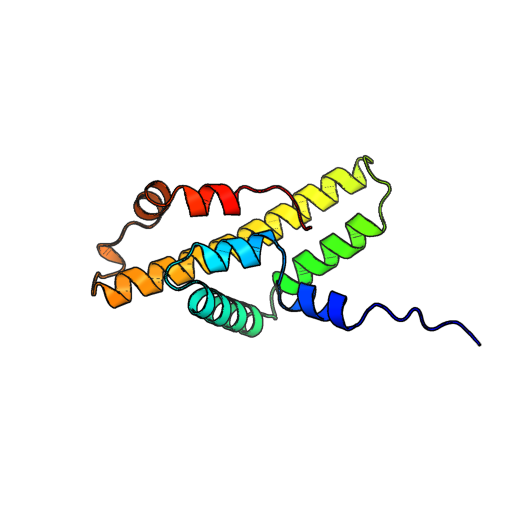12 ? -7.596 12.487 13.289 1.00 97.25 112 ASP A CA 1
ATOM 905 C C . ASP A 1 112 ? -6.576 11.501 12.703 1.00 97.25 112 ASP A C 1
ATOM 907 O O . ASP A 1 112 ? -5.751 10.932 13.422 1.00 97.25 112 ASP A O 1
ATOM 911 N N . PHE A 1 113 ? -6.667 11.265 11.390 1.00 97.00 113 PHE A N 1
ATOM 912 C CA . PHE A 1 113 ? -5.795 10.320 10.691 1.00 97.00 113 PHE A CA 1
ATOM 913 C C . PHE A 1 113 ? -4.318 10.754 10.680 1.00 97.00 113 PHE A C 1
ATOM 915 O O . PHE A 1 113 ? -3.482 9.923 11.036 1.00 97.00 113 PHE A O 1
ATOM 922 N N . PRO A 1 114 ? -3.953 12.003 10.308 1.00 96.62 114 PRO A N 1
ATOM 923 C CA . PRO A 1 114 ? -2.569 12.467 10.414 1.00 96.62 114 PRO A CA 1
ATOM 924 C C . PRO A 1 114 ? -1.968 12.268 11.807 1.00 96.62 114 PRO A C 1
ATOM 926 O O . PRO A 1 114 ? -0.904 11.660 11.926 1.00 96.62 114 PRO A O 1
ATOM 929 N N . LYS A 1 115 ? -2.676 12.693 12.861 1.00 97.25 115 LYS A N 1
ATOM 930 C CA . LYS A 1 115 ? -2.205 12.542 14.244 1.00 97.25 115 LYS A CA 1
ATOM 931 C C . LYS A 1 115 ? -2.064 11.076 14.647 1.00 97.25 115 LYS A C 1
ATOM 933 O O . LYS A 1 115 ? -1.092 10.710 15.304 1.00 97.25 115 LYS A O 1
ATOM 938 N N . TRP A 1 116 ? -3.011 10.228 14.249 1.00 97.81 116 TRP A N 1
ATOM 939 C CA . TRP A 1 116 ? -2.910 8.784 14.456 1.00 97.81 116 TRP A CA 1
ATOM 940 C C . TRP A 1 116 ? -1.674 8.214 13.748 1.00 97.81 116 TRP A C 1
ATOM 942 O O . TRP A 1 116 ? -0.897 7.486 14.358 1.00 97.81 116 TRP A O 1
ATOM 952 N N . LEU A 1 117 ? -1.416 8.590 12.496 1.00 97.12 117 LEU A N 1
ATOM 953 C CA . LEU A 1 117 ? -0.279 8.074 11.732 1.00 97.12 117 LEU A CA 1
ATOM 954 C C . LEU A 1 117 ? 1.077 8.504 12.324 1.00 97.12 117 LEU A C 1
ATOM 956 O O . LEU A 1 117 ? 2.033 7.727 12.291 1.00 97.12 117 LEU A O 1
ATOM 960 N N . GLU A 1 118 ? 1.165 9.704 12.906 1.00 95.56 118 GLU A N 1
ATOM 961 C CA . GLU A 1 118 ? 2.356 10.182 13.628 1.00 95.56 118 GLU A CA 1
ATOM 962 C C . GLU A 1 118 ? 2.693 9.328 14.861 1.00 95.56 118 GLU A C 1
ATOM 964 O O . GLU A 1 118 ? 3.870 9.159 15.205 1.00 95.56 118 GLU A O 1
ATOM 969 N N . GLN A 1 119 ? 1.669 8.771 15.514 1.00 96.12 119 GLN A N 1
ATOM 970 C CA . GLN A 1 119 ? 1.817 7.888 16.674 1.00 96.12 119 GLN A CA 1
ATOM 971 C C . GLN A 1 119 ? 2.267 6.471 16.283 1.00 96.12 119 GLN A C 1
ATOM 973 O O . GLN A 1 119 ? 2.863 5.782 17.106 1.00 96.12 119 GLN A O 1
ATOM 978 N N . HIS A 1 120 ? 2.068 6.073 15.024 1.00 97.12 120 HIS A N 1
ATOM 979 C CA . HIS A 1 120 ? 2.391 4.745 14.494 1.00 97.12 120 HIS A CA 1
ATOM 980 C C . HIS A 1 120 ? 3.609 4.804 13.559 1.00 97.12 120 HIS A C 1
ATOM 982 O O . HIS A 1 120 ? 3.529 4.660 12.330 1.00 97.12 120 HIS A O 1
ATOM 988 N N . ARG A 1 121 ? 4.784 5.073 14.138 1.00 96.00 121 ARG A N 1
ATOM 989 C CA . ARG A 1 121 ? 6.030 5.309 13.380 1.00 96.00 121 ARG A CA 1
ATOM 990 C C . ARG A 1 121 ? 6.463 4.101 12.550 1.00 96.00 121 ARG A C 1
ATOM 992 O O . ARG A 1 121 ? 7.050 4.274 11.482 1.00 96.00 121 ARG A O 1
ATOM 999 N N . GLU A 1 122 ? 6.173 2.892 13.010 1.00 97.12 122 GLU A N 1
ATOM 1000 C CA . GLU A 1 122 ? 6.417 1.635 12.303 1.00 97.12 122 GLU A CA 1
ATOM 1001 C C . GLU A 1 122 ? 5.665 1.567 10.969 1.00 97.12 122 GLU A C 1
ATOM 1003 O O . GLU A 1 122 ? 6.246 1.144 9.966 1.00 97.12 122 GLU A O 1
ATOM 1008 N N . ILE A 1 123 ? 4.430 2.077 10.913 1.00 97.75 123 ILE A N 1
ATOM 1009 C CA . ILE A 1 123 ? 3.643 2.161 9.677 1.00 97.75 123 ILE A CA 1
ATOM 1010 C C . ILE A 1 123 ? 4.337 3.104 8.695 1.00 97.75 123 ILE A C 1
ATOM 1012 O O . ILE A 1 123 ? 4.616 2.725 7.555 1.00 97.75 123 ILE A O 1
ATOM 1016 N N . SER A 1 124 ? 4.668 4.316 9.147 1.00 95.12 124 SER A N 1
ATOM 1017 C CA . SER A 1 124 ? 5.345 5.322 8.319 1.00 95.12 124 SER A CA 1
ATOM 1018 C C . SER A 1 124 ? 6.711 4.835 7.822 1.00 95.12 124 SER A C 1
ATOM 1020 O O . SER A 1 124 ? 7.068 5.041 6.658 1.00 95.12 124 SER A O 1
ATOM 1022 N N . SER A 1 125 ? 7.458 4.121 8.669 1.00 96.56 125 SER A N 1
ATOM 1023 C CA . SER A 1 125 ? 8.740 3.510 8.313 1.00 96.56 125 SER A CA 1
ATOM 1024 C C . SER A 1 125 ? 8.590 2.497 7.177 1.00 96.56 125 SER A C 1
ATOM 1026 O O . SER A 1 125 ? 9.299 2.597 6.172 1.00 96.56 125 SER A O 1
ATOM 1028 N N . VAL A 1 126 ? 7.641 1.560 7.282 1.00 96.94 126 VAL A N 1
ATOM 1029 C CA . VAL A 1 126 ? 7.391 0.564 6.227 1.00 96.94 126 VAL A CA 1
ATOM 1030 C C . VAL A 1 126 ? 6.896 1.235 4.945 1.00 96.94 126 VAL A C 1
ATOM 1032 O O . VAL A 1 126 ? 7.415 0.946 3.866 1.00 96.94 126 VAL A O 1
ATOM 1035 N N . LEU A 1 127 ? 5.946 2.166 5.052 1.00 94.06 127 LEU A N 1
ATOM 1036 C CA . LEU A 1 127 ? 5.319 2.828 3.907 1.00 94.06 127 LEU A CA 1
ATOM 1037 C C . LEU A 1 127 ? 6.296 3.721 3.117 1.00 94.06 127 LEU A C 1
ATOM 1039 O O . LEU A 1 127 ? 6.138 3.897 1.911 1.00 94.06 127 LEU A O 1
ATOM 1043 N N . SER A 1 128 ? 7.328 4.267 3.767 1.00 94.00 128 SER A N 1
ATOM 1044 C CA . SER A 1 128 ? 8.318 5.151 3.128 1.00 94.00 128 SER A CA 1
ATOM 1045 C C . SER A 1 128 ? 9.329 4.439 2.215 1.00 94.00 128 SER A C 1
ATOM 1047 O O . SER A 1 128 ? 10.072 5.106 1.486 1.00 94.00 128 SER A O 1
ATOM 1049 N N . ARG A 1 129 ? 9.365 3.100 2.223 1.00 95.56 129 ARG A N 1
ATOM 1050 C CA . ARG A 1 129 ? 10.355 2.307 1.482 1.00 95.56 129 ARG A CA 1
ATOM 1051 C C . ARG A 1 129 ? 10.246 2.509 -0.024 1.00 95.56 129 ARG A C 1
ATOM 1053 O O . ARG A 1 129 ? 9.162 2.590 -0.594 1.00 95.56 129 ARG A O 1
ATOM 1060 N N . LYS A 1 130 ? 11.405 2.566 -0.678 1.00 93.19 130 LYS A N 1
ATOM 1061 C CA . LYS A 1 130 ? 11.535 2.874 -2.106 1.00 93.19 130 LYS A CA 1
ATOM 1062 C C . LYS A 1 130 ? 11.972 1.653 -2.919 1.00 93.19 130 LYS A C 1
ATOM 1064 O O . LYS A 1 130 ? 12.961 1.712 -3.639 1.00 93.19 130 LYS A O 1
ATOM 1069 N N . THR A 1 131 ? 11.248 0.543 -2.770 1.00 92.25 131 THR A N 1
ATOM 1070 C CA . THR A 1 131 ? 11.497 -0.713 -3.499 1.00 92.25 131 THR A CA 1
ATOM 1071 C C . THR A 1 131 ? 10.186 -1.419 -3.871 1.00 92.25 131 THR A C 1
ATOM 1073 O O . THR A 1 131 ? 9.169 -1.218 -3.203 1.00 92.25 131 THR A O 1
ATOM 1076 N N . LEU A 1 132 ? 10.228 -2.219 -4.943 1.00 88.44 132 LEU A N 1
ATOM 1077 C CA . LEU A 1 132 ? 9.170 -3.139 -5.382 1.00 88.44 132 LEU A CA 1
ATOM 1078 C C . LEU A 1 132 ? 9.541 -4.621 -5.166 1.00 88.44 132 LEU A C 1
ATOM 1080 O O . LEU A 1 132 ? 8.797 -5.494 -5.613 1.00 88.44 132 LEU A O 1
ATOM 1084 N N . ASP A 1 133 ? 10.671 -4.895 -4.514 1.00 76.25 133 ASP A N 1
ATOM 1085 C CA . ASP A 1 133 ? 11.137 -6.249 -4.187 1.00 76.25 133 ASP A CA 1
ATOM 1086 C C . ASP A 1 133 ? 10.428 -6.817 -2.947 1.00 76.25 133 ASP A C 1
ATOM 1088 O O . ASP A 1 133 ? 10.160 -6.042 -1.994 1.00 76.25 133 ASP A O 1
#

pLDDT: mean 91.91, std 13.11, range [38.06, 98.75]

Sequence (133 aa):
MLDKIDFDVPEATQYLNGEYKTILQLVTVLSHGKQAKRLTDKAINHQECVQNLRKAVYDFKIKIEASERGSAKYKMLLHQGVNYLYRYGAMIVLANFLLEIKDQNVSLRESDFPKWLEQHREISSVLSRKTLD